Protein AF-A0A552ZIY3-F1 (afdb_monomer_lite)

Secondary structure (DSSP, 8-state):
---PPPPHHHHHHHHHHHHHHHHHH-PPPPTTSS--HHHHHHHHHHHHHTTS--HHHHHHHHHHHHHHHS---------

Foldseek 3Di:
DDPPLDDLVRLVVLLVVLLVCLAPPLDQDDPPSSQDPQLRVLSNVSSPCPPVRDPVSVVSNVVSRCPRSVPDPPPPPDD

Structure (mmCIF, N/CA/C/O backbone):
data_AF-A0A552ZIY3-F1
#
_entry.id   AF-A0A552ZIY3-F1
#
loop_
_atom_site.group_PDB
_atom_site.id
_atom_site.type_symbol
_atom_site.label_atom_id
_atom_site.label_alt_id
_atom_site.label_comp_id
_atom_site.label_asym_id
_atom_site.label_entity_id
_atom_site.label_seq_id
_atom_site.pdbx_PDB_ins_code
_atom_site.Cartn_x
_atom_site.Cartn_y
_atom_site.Cartn_z
_atom_site.occupancy
_atom_site.B_iso_or_equiv
_atom_site.auth_seq_id
_atom_site.auth_comp_id
_atom_site.auth_asym_id
_atom_site.auth_atom_id
_atom_site.pdbx_PDB_model_num
ATOM 1 N N . MET A 1 1 ? -5.735 26.318 -16.683 1.00 36.50 1 MET A N 1
ATOM 2 C CA . MET A 1 1 ? -4.937 25.720 -15.594 1.00 36.50 1 MET A CA 1
ATOM 3 C C . MET A 1 1 ? -4.326 24.456 -16.164 1.00 36.50 1 MET A C 1
ATOM 5 O O . MET A 1 1 ? -5.082 23.567 -16.520 1.00 36.50 1 MET A O 1
ATOM 9 N N . ALA A 1 2 ? -3.014 24.436 -16.405 1.00 41.72 2 ALA A N 1
ATOM 10 C CA . ALA A 1 2 ? -2.343 23.246 -16.919 1.00 41.72 2 ALA A CA 1
ATOM 11 C C . ALA A 1 2 ? -2.262 22.232 -15.775 1.00 41.72 2 ALA A C 1
ATOM 13 O O . ALA A 1 2 ? -1.534 22.450 -14.811 1.00 41.72 2 ALA A O 1
ATOM 14 N N . THR A 1 3 ? -3.060 21.172 -15.837 1.00 45.25 3 THR A N 1
ATOM 15 C CA . THR A 1 3 ? -2.842 19.982 -15.017 1.00 45.25 3 THR A CA 1
ATOM 16 C C . THR A 1 3 ? -1.607 19.298 -15.586 1.00 45.25 3 THR A C 1
ATOM 18 O O . THR A 1 3 ? -1.717 18.472 -16.492 1.00 45.25 3 THR A O 1
ATOM 21 N N . SER A 1 4 ? -0.424 19.741 -15.153 1.00 51.22 4 SER A N 1
ATOM 22 C CA . SER A 1 4 ? 0.823 19.043 -15.446 1.00 51.22 4 SER A CA 1
ATOM 23 C C . SER A 1 4 ? 0.650 17.617 -14.952 1.00 51.22 4 SER A C 1
ATOM 25 O O . SER A 1 4 ? 0.378 17.398 -13.774 1.00 51.22 4 SER A O 1
ATOM 27 N N . VAL A 1 5 ? 0.704 16.671 -15.882 1.00 59.62 5 VAL A N 1
ATOM 28 C CA . VAL A 1 5 ? 0.693 15.246 -15.566 1.00 59.62 5 VAL A CA 1
ATOM 29 C C . VAL A 1 5 ? 1.836 15.028 -14.565 1.00 59.62 5 VAL A C 1
ATOM 31 O O . VAL A 1 5 ? 2.945 15.479 -14.868 1.00 59.62 5 VAL A O 1
ATOM 34 N N . PRO A 1 6 ? 1.580 14.468 -13.367 1.00 60.97 6 PRO A N 1
ATOM 35 C CA . PRO A 1 6 ? 2.631 14.306 -12.373 1.00 60.97 6 PRO A CA 1
ATOM 36 C C . PRO A 1 6 ? 3.760 13.475 -12.976 1.00 60.97 6 PRO A C 1
ATOM 38 O O . PRO A 1 6 ? 3.505 12.518 -13.711 1.00 60.97 6 PRO A O 1
ATOM 41 N N . SER A 1 7 ? 5.001 13.876 -12.714 1.00 68.75 7 SER A N 1
ATOM 42 C CA . SER A 1 7 ? 6.163 13.145 -13.225 1.00 68.75 7 SER A CA 1
ATOM 43 C C . SER A 1 7 ? 6.215 11.751 -12.587 1.00 68.75 7 SER A C 1
ATOM 45 O O . SER A 1 7 ? 5.741 11.574 -11.464 1.00 68.75 7 SER A O 1
ATOM 47 N N . ASP A 1 8 ? 6.819 10.771 -13.262 1.00 71.75 8 ASP A N 1
ATOM 48 C CA . ASP A 1 8 ? 6.944 9.388 -12.758 1.00 71.75 8 ASP A CA 1
ATOM 49 C C . ASP A 1 8 ? 7.509 9.328 -11.321 1.00 71.75 8 ASP A C 1
ATOM 51 O O . ASP A 1 8 ? 7.015 8.591 -10.469 1.00 71.75 8 ASP A O 1
ATOM 55 N N . ASP A 1 9 ? 8.464 10.210 -11.011 1.00 76.88 9 ASP A N 1
ATOM 56 C CA . ASP A 1 9 ? 9.053 10.353 -9.676 1.00 76.88 9 ASP A CA 1
ATOM 57 C C . ASP A 1 9 ? 8.030 10.808 -8.614 1.00 76.88 9 ASP A C 1
ATOM 59 O O . ASP A 1 9 ? 7.963 10.240 -7.525 1.00 76.88 9 ASP A O 1
ATOM 63 N N . GLU A 1 10 ? 7.150 11.760 -8.945 1.00 79.56 10 GLU A N 1
ATOM 64 C CA . GLU A 1 10 ? 6.089 12.231 -8.044 1.00 79.56 10 GLU A CA 1
ATOM 65 C C . GLU A 1 10 ? 5.041 11.138 -7.791 1.00 79.56 10 GLU A C 1
ATOM 67 O O . GLU A 1 10 ? 4.585 10.957 -6.658 1.00 79.56 10 GLU A O 1
ATOM 72 N N . MET A 1 11 ? 4.692 10.363 -8.824 1.00 82.19 11 MET A N 1
ATOM 73 C CA . MET A 1 11 ? 3.792 9.212 -8.696 1.00 82.19 11 MET A CA 1
ATOM 74 C C . MET A 1 11 ? 4.411 8.121 -7.821 1.00 82.19 11 MET A C 1
ATOM 76 O O . MET A 1 11 ? 3.735 7.572 -6.949 1.00 82.19 11 MET A O 1
ATOM 80 N N . ARG A 1 12 ? 5.713 7.862 -7.979 1.00 84.06 12 ARG A N 1
ATOM 81 C CA . ARG A 1 12 ? 6.458 6.896 -7.167 1.00 84.06 12 ARG A CA 1
ATOM 82 C C . ARG A 1 12 ? 6.562 7.320 -5.706 1.00 84.06 12 ARG A C 1
ATOM 84 O O . ARG A 1 12 ? 6.471 6.477 -4.811 1.00 84.06 12 ARG A O 1
ATOM 91 N N . VAL A 1 13 ? 6.761 8.610 -5.441 1.00 86.38 13 VAL A N 1
ATOM 92 C CA . VAL A 1 13 ? 6.743 9.157 -4.077 1.00 86.38 13 VAL A CA 1
ATOM 93 C C . VAL A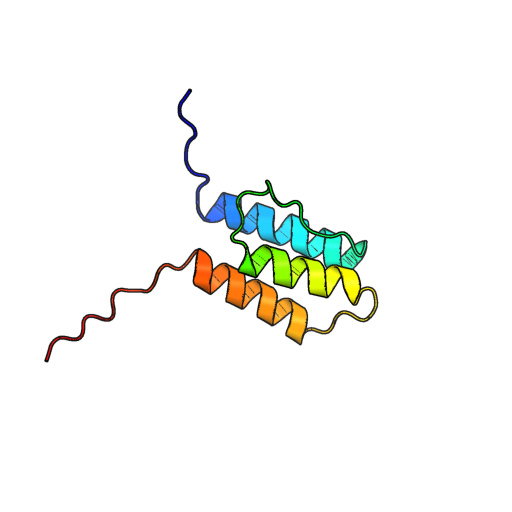 1 13 ? 5.351 8.991 -3.468 1.00 86.38 13 VAL A C 1
ATOM 95 O O . VAL A 1 13 ? 5.231 8.503 -2.345 1.00 86.38 13 VAL A O 1
ATOM 98 N N . ASN A 1 14 ? 4.292 9.314 -4.214 1.00 87.06 14 ASN A N 1
ATOM 99 C CA . ASN A 1 14 ? 2.920 9.167 -3.733 1.00 87.06 14 ASN A CA 1
ATOM 100 C C . ASN A 1 14 ? 2.556 7.700 -3.439 1.00 87.06 14 ASN A C 1
ATOM 102 O O . ASN A 1 14 ? 1.995 7.395 -2.386 1.00 87.06 14 ASN A O 1
ATOM 106 N N . PHE A 1 15 ? 2.949 6.778 -4.322 1.00 87.88 15 PHE A N 1
ATOM 107 C CA . PHE A 1 15 ? 2.823 5.337 -4.111 1.00 87.88 15 PHE A CA 1
ATOM 108 C C . PHE A 1 15 ? 3.490 4.891 -2.805 1.00 87.88 15 PHE A C 1
ATOM 110 O O . PHE A 1 15 ? 2.846 4.252 -1.974 1.00 87.88 15 PHE A O 1
ATOM 117 N N . GLN A 1 16 ? 4.748 5.281 -2.579 1.00 89.69 16 GLN A N 1
ATOM 118 C CA . GLN A 1 16 ? 5.483 4.912 -1.366 1.00 89.69 16 GLN A CA 1
ATOM 119 C C . GLN A 1 16 ? 4.824 5.449 -0.090 1.00 89.69 16 GLN A C 1
ATOM 121 O O . GLN A 1 16 ? 4.767 4.739 0.913 1.00 89.69 16 GLN A O 1
ATOM 126 N N . VAL A 1 17 ? 4.290 6.675 -0.117 1.00 90.25 17 VAL A N 1
ATOM 127 C CA . VAL A 1 17 ? 3.580 7.267 1.030 1.00 90.25 17 VAL A CA 1
ATOM 128 C C . VAL A 1 17 ? 2.297 6.498 1.350 1.00 90.25 17 VAL A C 1
ATOM 130 O O . VAL A 1 17 ? 2.002 6.235 2.519 1.00 90.25 17 VAL A O 1
ATOM 133 N N . LEU A 1 18 ? 1.524 6.121 0.330 1.00 89.50 18 LEU A N 1
ATOM 134 C CA . LEU A 1 18 ? 0.298 5.344 0.514 1.00 89.50 18 LEU A CA 1
ATOM 135 C C . LEU A 1 18 ? 0.594 3.921 0.995 1.00 89.50 18 LEU A C 1
ATOM 137 O O . LEU A 1 18 ? -0.041 3.457 1.939 1.00 89.50 18 LEU A O 1
ATOM 141 N N . LEU A 1 19 ? 1.595 3.266 0.407 1.00 89.12 19 LEU A N 1
ATOM 142 C CA . LEU A 1 19 ? 2.049 1.942 0.819 1.00 89.12 19 LEU A CA 1
ATOM 143 C C . LEU A 1 19 ? 2.528 1.944 2.276 1.00 89.12 19 LEU A C 1
ATOM 145 O O . LEU A 1 19 ? 2.155 1.070 3.053 1.00 89.12 19 LEU A O 1
ATOM 149 N N . ASN A 1 20 ? 3.309 2.950 2.675 1.00 9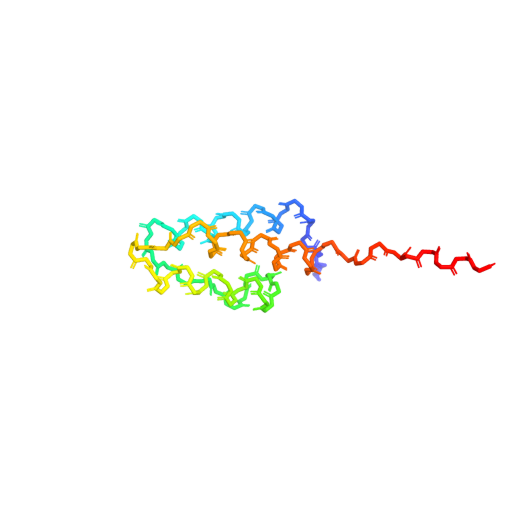0.44 20 ASN A N 1
ATOM 150 C CA . ASN A 1 20 ? 3.771 3.072 4.053 1.00 90.44 20 ASN A CA 1
ATOM 151 C C . ASN A 1 20 ? 2.598 3.243 5.031 1.00 90.44 20 ASN A C 1
ATOM 153 O O . ASN A 1 20 ? 2.571 2.579 6.064 1.00 90.44 20 ASN A O 1
ATOM 157 N N . ASN A 1 21 ? 1.593 4.055 4.688 1.00 90.00 21 ASN A N 1
ATOM 158 C CA . ASN A 1 21 ? 0.375 4.196 5.492 1.00 90.00 21 ASN A CA 1
ATOM 159 C C . ASN A 1 21 ? -0.438 2.894 5.577 1.00 90.00 21 ASN A C 1
ATOM 161 O O . ASN A 1 21 ? -0.995 2.590 6.631 1.00 90.00 21 ASN A O 1
ATOM 165 N N . ALA A 1 22 ? -0.505 2.112 4.499 1.00 89.38 22 ALA A N 1
ATOM 166 C CA . ALA A 1 22 ? -1.150 0.802 4.520 1.00 89.38 22 ALA A CA 1
ATOM 167 C C . ALA A 1 22 ? -0.413 -0.170 5.454 1.00 89.38 22 ALA A C 1
ATOM 169 O O . ALA A 1 22 ? -1.045 -0.820 6.279 1.00 89.38 22 ALA A O 1
ATOM 170 N N . LEU A 1 23 ? 0.921 -0.194 5.394 1.00 87.25 23 LEU A N 1
ATOM 171 C CA . LEU A 1 23 ? 1.763 -1.090 6.195 1.00 87.25 23 LEU A CA 1
ATOM 172 C C . LEU A 1 23 ? 1.873 -0.712 7.675 1.00 87.25 23 LEU A C 1
ATOM 174 O O . LEU A 1 23 ? 2.122 -1.578 8.501 1.00 87.25 23 LEU A O 1
ATOM 178 N N . THR A 1 24 ? 1.749 0.569 8.017 1.00 88.56 24 THR A N 1
ATOM 179 C CA . THR A 1 24 ? 1.916 1.047 9.404 1.00 88.56 24 THR A CA 1
ATOM 180 C C . THR A 1 24 ? 0.593 1.293 10.117 1.00 88.56 24 THR A C 1
ATOM 182 O O . THR A 1 24 ? 0.516 1.193 11.342 1.00 88.56 24 THR A O 1
ATOM 185 N N . HIS A 1 25 ? -0.447 1.651 9.363 1.00 86.75 25 HIS A N 1
ATOM 186 C CA . HIS A 1 25 ? -1.737 2.064 9.904 1.00 86.75 25 HIS A CA 1
ATOM 187 C C . HIS A 1 25 ? -2.918 1.249 9.361 1.00 86.75 25 HIS A C 1
ATOM 189 O O . HIS A 1 25 ? -4.049 1.518 9.766 1.00 86.75 25 HIS A O 1
ATOM 195 N N . GLY A 1 26 ? -2.704 0.296 8.445 1.00 87.56 26 GLY A N 1
ATOM 196 C CA . GLY A 1 26 ? -3.793 -0.443 7.794 1.00 87.56 26 GLY A CA 1
ATOM 197 C C . GLY A 1 26 ? -4.703 0.460 6.959 1.00 87.56 26 GLY A C 1
ATOM 198 O O . GLY A 1 26 ? -5.907 0.226 6.854 1.00 87.56 26 GLY A O 1
ATOM 199 N N . ARG A 1 27 ? -4.168 1.566 6.421 1.00 87.31 27 ARG A N 1
ATOM 200 C CA . ARG A 1 27 ? -4.972 2.583 5.736 1.00 87.31 27 ARG A CA 1
ATOM 201 C C . ARG A 1 27 ? -4.974 2.395 4.220 1.00 87.31 27 ARG A C 1
ATOM 203 O O . ARG A 1 27 ? -3.939 2.487 3.572 1.00 87.31 27 ARG A O 1
ATOM 210 N N . ALA A 1 28 ? -6.172 2.215 3.671 1.00 85.06 28 ALA A N 1
ATOM 211 C CA . ALA A 1 28 ? -6.438 2.120 2.238 1.00 85.06 28 ALA A CA 1
ATOM 212 C C . ALA A 1 28 ? -6.028 3.383 1.450 1.00 85.06 28 ALA A C 1
ATOM 214 O O . ALA A 1 28 ? -6.129 4.510 1.950 1.00 85.06 28 ALA A O 1
ATOM 215 N N . ALA A 1 29 ? -5.621 3.189 0.192 1.00 82.44 29 ALA A N 1
ATOM 216 C CA . ALA A 1 29 ? -5.297 4.268 -0.738 1.00 82.44 29 ALA A CA 1
ATOM 217 C C . ALA A 1 29 ? -6.568 4.950 -1.266 1.00 82.44 29 ALA A C 1
ATOM 219 O O . ALA A 1 29 ? -7.575 4.298 -1.561 1.00 82.44 29 ALA A O 1
ATOM 220 N N . ALA A 1 30 ? -6.527 6.278 -1.414 1.00 78.62 30 ALA A N 1
ATOM 221 C CA . ALA A 1 30 ? -7.651 7.018 -1.976 1.00 78.62 30 ALA A CA 1
ATOM 222 C C . ALA A 1 30 ? -7.714 6.854 -3.504 1.00 78.62 30 ALA A C 1
ATOM 224 O O . ALA A 1 30 ? -6.694 6.814 -4.190 1.00 78.62 30 ALA A O 1
ATOM 225 N N . ARG A 1 31 ? -8.938 6.794 -4.043 1.00 71.69 31 ARG A N 1
ATOM 226 C CA . ARG A 1 31 ? -9.185 6.625 -5.486 1.00 71.69 31 ARG A CA 1
ATOM 227 C C . ARG A 1 31 ? -8.709 7.804 -6.341 1.00 71.69 31 ARG A C 1
ATOM 229 O O . ARG A 1 31 ? -8.391 7.601 -7.503 1.00 71.69 31 ARG A O 1
ATOM 236 N N . ASP A 1 32 ? -8.612 8.998 -5.763 1.00 73.19 32 ASP A N 1
ATOM 237 C CA . ASP A 1 32 ? -8.172 10.225 -6.442 1.00 73.19 32 ASP A CA 1
ATOM 238 C C . ASP A 1 32 ? -6.652 10.475 -6.349 1.00 73.19 32 ASP A C 1
ATOM 240 O O . ASP A 1 32 ? -6.174 11.558 -6.675 1.00 73.19 32 ASP A O 1
ATOM 244 N N . CYS A 1 33 ? -5.855 9.492 -5.914 1.00 72.69 33 CYS A N 1
ATOM 245 C CA . CYS A 1 33 ? -4.404 9.657 -5.753 1.00 72.69 33 CYS A CA 1
ATOM 246 C C . CYS A 1 33 ? -3.604 9.655 -7.069 1.00 72.69 33 CYS A C 1
ATOM 248 O O . CYS A 1 33 ? -2.382 9.761 -7.028 1.00 72.69 33 CYS A O 1
ATOM 250 N N . GLY A 1 34 ? -4.253 9.524 -8.229 1.00 75.44 34 GLY A N 1
ATOM 251 C CA . GLY A 1 34 ? -3.568 9.517 -9.529 1.00 75.44 34 GLY A CA 1
ATOM 252 C C . GLY A 1 34 ? -2.721 8.268 -9.797 1.00 75.44 34 GLY A C 1
ATOM 253 O O . GLY A 1 34 ? -1.971 8.251 -10.767 1.00 75.44 34 GLY A O 1
ATOM 254 N N . LEU A 1 35 ? -2.844 7.240 -8.951 1.00 81.69 35 LEU A N 1
ATOM 255 C CA . LEU A 1 35 ? -2.315 5.901 -9.197 1.00 81.69 35 LEU A CA 1
ATOM 256 C C . LEU A 1 35 ? -3.313 5.100 -10.027 1.00 81.69 35 LEU A C 1
ATOM 258 O O . LEU A 1 35 ? -4.522 5.353 -9.979 1.00 81.69 35 LEU A O 1
ATOM 262 N N . GLY A 1 36 ? -2.812 4.114 -10.758 1.00 84.19 36 GLY A N 1
ATOM 263 C CA . GLY A 1 36 ? -3.680 3.232 -11.511 1.00 84.19 36 GLY A CA 1
ATOM 264 C C . GLY A 1 36 ? -4.513 2.298 -10.611 1.00 84.19 36 GLY A C 1
ATOM 265 O O . GLY A 1 36 ? -4.207 2.080 -9.427 1.00 84.19 36 GLY A O 1
ATOM 266 N N . PRO A 1 37 ? -5.649 1.797 -11.129 1.00 86.12 37 PRO A N 1
ATOM 267 C CA . PRO A 1 37 ? -6.584 0.979 -10.365 1.00 86.12 37 PRO A CA 1
ATOM 268 C C . PRO A 1 37 ? -5.970 -0.321 -9.832 1.00 86.12 37 PRO A C 1
ATOM 270 O O . PRO A 1 37 ? -6.400 -0.774 -8.767 1.00 86.12 37 PRO A O 1
ATOM 273 N N . ALA A 1 38 ? -4.987 -0.912 -10.523 1.00 87.38 38 ALA A N 1
ATOM 274 C CA . ALA A 1 38 ? -4.329 -2.133 -10.056 1.00 87.38 38 ALA A CA 1
ATOM 275 C C . ALA A 1 38 ? -3.458 -1.847 -8.826 1.00 87.38 38 ALA A C 1
ATOM 277 O O . ALA A 1 38 ? -3.568 -2.534 -7.807 1.00 87.38 38 ALA A O 1
ATOM 278 N N . THR A 1 39 ? -2.683 -0.762 -8.877 1.00 89.50 39 THR A N 1
ATOM 279 C CA . THR A 1 39 ? -1.861 -0.295 -7.756 1.00 89.50 39 THR A CA 1
ATOM 280 C C . THR A 1 39 ? -2.715 0.003 -6.520 1.00 89.50 39 THR A C 1
ATOM 282 O O . THR A 1 39 ? -2.394 -0.419 -5.408 1.00 89.50 39 THR A O 1
ATOM 285 N N . ILE A 1 40 ? -3.848 0.693 -6.700 1.00 89.81 40 ILE A N 1
ATOM 286 C CA . ILE A 1 40 ? -4.770 1.021 -5.600 1.00 89.81 40 ILE A CA 1
ATOM 287 C C . ILE A 1 40 ? -5.361 -0.250 -4.979 1.00 89.81 40 ILE A C 1
ATOM 289 O O . ILE A 1 40 ? -5.474 -0.342 -3.755 1.00 89.81 40 ILE A O 1
ATOM 293 N N . ALA A 1 41 ? -5.745 -1.232 -5.799 1.00 89.94 41 ALA A N 1
ATOM 294 C CA . ALA A 1 41 ? -6.283 -2.496 -5.308 1.00 89.94 41 ALA A CA 1
ATOM 295 C C . ALA A 1 41 ? -5.253 -3.264 -4.464 1.00 89.94 41 ALA A C 1
ATOM 297 O O . ALA A 1 41 ? -5.603 -3.748 -3.388 1.00 89.94 41 ALA A O 1
ATOM 298 N N . ALA A 1 42 ? -3.991 -3.303 -4.900 1.00 90.69 42 ALA A N 1
ATOM 299 C CA . ALA A 1 42 ? -2.914 -3.949 -4.156 1.00 90.69 42 ALA A CA 1
ATOM 300 C C . ALA A 1 42 ? -2.638 -3.258 -2.808 1.00 90.69 42 ALA A C 1
ATOM 302 O O . ALA A 1 42 ? -2.579 -3.926 -1.778 1.00 90.69 42 ALA A O 1
ATOM 303 N N . ILE A 1 43 ? -2.573 -1.920 -2.770 1.00 90.56 43 ILE A N 1
ATOM 304 C CA . ILE A 1 43 ? -2.406 -1.177 -1.506 1.00 90.56 43 ILE A CA 1
ATOM 305 C C . ILE A 1 43 ? -3.586 -1.429 -0.554 1.00 90.56 43 ILE A C 1
ATOM 307 O O . ILE A 1 43 ? -3.394 -1.583 0.651 1.00 90.56 43 ILE A O 1
ATOM 311 N N . ASN A 1 44 ? -4.811 -1.507 -1.078 1.00 89.94 44 ASN A N 1
ATOM 312 C CA . ASN A 1 44 ? -5.989 -1.810 -0.264 1.00 89.94 44 ASN A CA 1
ATOM 313 C C . ASN A 1 44 ? -5.975 -3.237 0.290 1.00 89.94 44 ASN A C 1
ATOM 315 O O . ASN A 1 44 ? -6.436 -3.441 1.410 1.00 89.94 44 ASN A O 1
ATOM 319 N N . ALA A 1 45 ? -5.440 -4.203 -0.460 1.00 89.06 45 ALA A N 1
ATOM 320 C CA . ALA A 1 45 ? -5.253 -5.566 0.027 1.00 89.06 45 ALA A CA 1
ATOM 321 C C . ALA A 1 45 ? -4.246 -5.605 1.187 1.00 89.06 45 ALA A C 1
ATOM 323 O O . ALA A 1 45 ? -4.558 -6.159 2.235 1.00 89.06 45 ALA A O 1
ATOM 324 N N . ILE A 1 46 ? -3.105 -4.917 1.055 1.00 89.25 46 ILE A N 1
ATOM 325 C CA . ILE A 1 46 ? -2.106 -4.767 2.131 1.00 89.25 46 ILE A CA 1
ATOM 326 C C . ILE A 1 46 ? -2.730 -4.119 3.373 1.00 89.25 46 ILE A C 1
ATOM 328 O O . ILE A 1 46 ? -2.523 -4.572 4.494 1.00 89.25 46 ILE A O 1
ATOM 332 N N . ALA A 1 47 ? -3.515 -3.057 3.180 1.00 90.56 47 ALA A N 1
ATOM 333 C CA . ALA A 1 47 ? -4.192 -2.366 4.271 1.00 90.56 47 ALA A CA 1
ATOM 334 C C . ALA A 1 47 ? -5.214 -3.260 4.992 1.00 90.56 47 ALA A C 1
ATOM 336 O O . ALA A 1 47 ? -5.390 -3.126 6.200 1.00 90.56 47 ALA A O 1
ATOM 337 N N . TYR A 1 48 ? -5.889 -4.153 4.261 1.00 87.88 48 TYR A N 1
ATOM 338 C CA . TYR A 1 48 ? -6.847 -5.102 4.825 1.00 87.88 48 TYR A CA 1
ATOM 339 C C . TYR A 1 48 ? -6.163 -6.220 5.617 1.00 87.88 48 TYR A C 1
ATOM 341 O O . TYR A 1 48 ? -6.670 -6.625 6.659 1.00 87.88 48 TYR A O 1
ATOM 349 N N . ASP A 1 49 ? -5.017 -6.690 5.129 1.00 86.75 49 ASP A N 1
ATOM 350 C CA . ASP A 1 49 ? -4.242 -7.766 5.747 1.00 86.75 49 ASP A CA 1
ATOM 351 C C . ASP A 1 49 ? -3.409 -7.283 6.951 1.00 86.75 49 ASP A C 1
ATOM 353 O O . ASP A 1 49 ? -2.924 -8.068 7.760 1.00 86.75 49 ASP A O 1
ATOM 357 N N . HIS A 1 50 ? -3.270 -5.966 7.125 1.00 84.00 50 HIS A N 1
ATOM 358 C CA . HIS A 1 50 ? -2.567 -5.367 8.254 1.00 84.00 50 HIS A CA 1
ATOM 359 C C . HIS A 1 50 ? -3.143 -5.819 9.617 1.00 84.00 50 HIS A C 1
ATOM 361 O O . HIS A 1 50 ? -4.353 -5.712 9.846 1.00 84.00 50 HIS A O 1
ATOM 367 N N . PRO A 1 51 ? -2.291 -6.205 10.592 1.00 80.00 51 PRO A N 1
ATOM 368 C CA . PRO A 1 51 ? -0.825 -6.081 10.609 1.00 80.00 51 PRO A CA 1
ATOM 369 C C . PRO A 1 51 ? -0.044 -7.283 10.049 1.00 80.00 51 PRO A C 1
ATOM 371 O O . PRO A 1 51 ? 1.179 -7.281 10.152 1.00 80.00 51 PRO A O 1
ATOM 374 N N . ASP A 1 52 ? -0.713 -8.289 9.484 1.00 84.75 52 ASP A N 1
ATOM 375 C CA . ASP A 1 52 ? -0.097 -9.543 9.014 1.00 84.75 52 ASP A CA 1
ATOM 376 C C . ASP A 1 52 ? 0.372 -9.488 7.547 1.00 84.75 52 ASP A C 1
ATOM 378 O O . ASP A 1 52 ? 0.933 -10.456 7.048 1.00 84.75 52 ASP A O 1
ATOM 382 N N . ALA A 1 53 ? 0.203 -8.333 6.889 1.00 83.69 53 ALA A N 1
ATOM 383 C CA . ALA A 1 53 ? 0.534 -8.114 5.483 1.00 83.69 53 ALA A CA 1
ATOM 384 C C . ALA A 1 53 ? 1.895 -8.702 5.075 1.00 83.69 53 ALA A C 1
ATOM 386 O O . ALA A 1 53 ? 2.960 -8.212 5.468 1.00 83.69 53 ALA A O 1
ATOM 387 N N . GLU A 1 54 ? 1.850 -9.730 4.228 1.00 86.06 54 GLU A N 1
ATOM 388 C CA . GLU A 1 54 ? 3.045 -10.439 3.782 1.00 86.06 54 GLU A CA 1
ATOM 389 C C . GLU A 1 54 ? 3.858 -9.662 2.733 1.00 86.06 54 GLU A C 1
ATOM 391 O O . GLU A 1 54 ? 3.359 -8.819 1.979 1.00 86.06 54 GLU A O 1
ATOM 396 N N . ALA A 1 55 ? 5.145 -10.008 2.629 1.00 85.12 55 ALA A N 1
ATOM 397 C CA . ALA A 1 55 ? 6.053 -9.435 1.636 1.00 85.12 55 ALA A CA 1
ATOM 398 C C 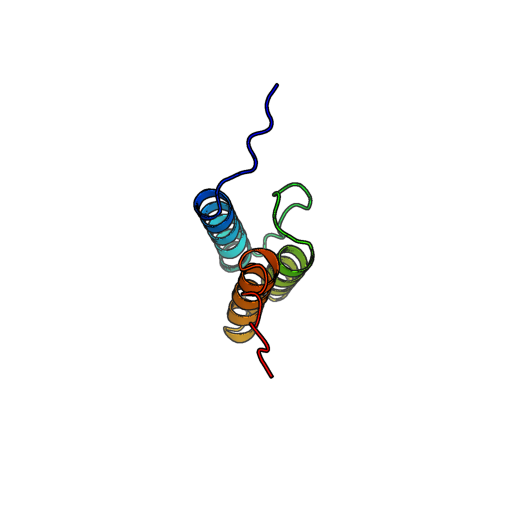. ALA A 1 55 ? 5.580 -9.657 0.185 1.00 85.12 55 ALA A C 1
ATOM 400 O O . ALA A 1 55 ? 5.888 -8.841 -0.684 1.00 85.12 55 ALA A O 1
ATOM 401 N N . ASP A 1 56 ? 4.814 -10.722 -0.068 1.00 86.62 56 ASP A N 1
ATOM 402 C CA . ASP A 1 56 ? 4.213 -11.009 -1.374 1.00 86.62 56 ASP A CA 1
ATOM 403 C C . ASP A 1 56 ? 3.197 -9.932 -1.784 1.00 86.62 56 ASP A C 1
ATOM 405 O O . ASP A 1 56 ? 3.243 -9.420 -2.903 1.00 86.62 56 ASP A O 1
ATOM 409 N N . ALA A 1 57 ? 2.366 -9.470 -0.844 1.00 85.38 57 ALA A N 1
ATOM 410 C CA . ALA A 1 57 ? 1.407 -8.398 -1.094 1.00 85.38 57 ALA A CA 1
ATOM 411 C C . ALA A 1 57 ? 2.117 -7.072 -1.422 1.00 85.38 57 ALA A C 1
ATOM 413 O O . ALA A 1 57 ? 1.694 -6.333 -2.313 1.00 85.38 57 ALA A O 1
ATOM 414 N N . ILE A 1 58 ? 3.244 -6.797 -0.753 1.00 87.75 58 ILE A N 1
ATOM 415 C CA . ILE A 1 58 ? 4.095 -5.635 -1.046 1.00 87.75 58 ILE A CA 1
ATOM 416 C C . ILE A 1 58 ? 4.690 -5.749 -2.454 1.00 87.75 58 ILE A C 1
ATOM 418 O O . ILE A 1 58 ? 4.646 -4.780 -3.213 1.00 87.75 58 ILE A O 1
ATOM 422 N N . ALA A 1 59 ? 5.217 -6.919 -2.822 1.00 89.00 59 ALA A N 1
ATOM 423 C CA . ALA A 1 59 ? 5.759 -7.163 -4.157 1.00 89.00 59 ALA A CA 1
ATOM 424 C C . ALA A 1 59 ? 4.688 -6.979 -5.244 1.00 89.00 59 ALA A C 1
ATOM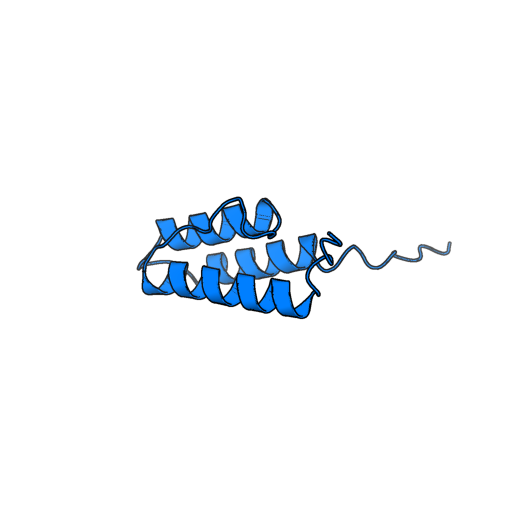 426 O O . ALA A 1 59 ? 4.948 -6.302 -6.238 1.00 89.00 59 ALA A O 1
ATOM 427 N N . ALA A 1 60 ? 3.469 -7.475 -5.015 1.00 88.81 60 ALA A N 1
ATOM 428 C CA . ALA A 1 60 ? 2.336 -7.298 -5.921 1.00 88.81 60 ALA A CA 1
ATOM 429 C C . ALA A 1 60 ? 1.958 -5.818 -6.123 1.00 88.81 60 ALA A C 1
ATOM 431 O O . ALA A 1 60 ? 1.594 -5.419 -7.227 1.00 88.81 60 ALA A O 1
ATOM 432 N N . ALA A 1 61 ? 2.085 -4.974 -5.091 1.00 90.00 61 ALA A N 1
ATOM 433 C CA . ALA A 1 61 ? 1.851 -3.536 -5.226 1.00 90.00 61 ALA A CA 1
ATOM 434 C C . ALA A 1 61 ? 2.912 -2.840 -6.096 1.00 90.00 61 ALA A C 1
ATOM 436 O O . ALA A 1 61 ? 2.568 -1.960 -6.885 1.00 90.00 61 ALA A O 1
ATOM 437 N N . TYR A 1 62 ? 4.184 -3.236 -5.978 1.00 89.25 62 TYR A N 1
ATOM 438 C CA . TYR A 1 62 ? 5.257 -2.721 -6.836 1.00 89.25 62 TYR A CA 1
ATOM 439 C C . TYR A 1 62 ? 5.146 -3.219 -8.278 1.00 89.25 62 TYR A C 1
ATOM 441 O O . TYR A 1 62 ? 5.422 -2.446 -9.192 1.00 89.25 62 TYR A O 1
ATOM 449 N N . ASP A 1 63 ? 4.739 -4.473 -8.484 1.00 89.38 63 ASP A N 1
ATOM 450 C CA . ASP A 1 63 ? 4.490 -5.032 -9.815 1.00 89.38 63 ASP A CA 1
ATOM 451 C C . ASP A 1 63 ? 3.343 -4.294 -10.515 1.00 89.38 63 ASP A C 1
ATOM 453 O O . ASP A 1 63 ? 3.517 -3.811 -11.630 1.00 89.38 63 ASP A O 1
ATOM 457 N N . ALA A 1 64 ? 2.221 -4.084 -9.817 1.00 89.44 64 ALA A N 1
ATOM 458 C CA . ALA A 1 64 ? 1.093 -3.317 -10.338 1.00 89.44 64 ALA A CA 1
A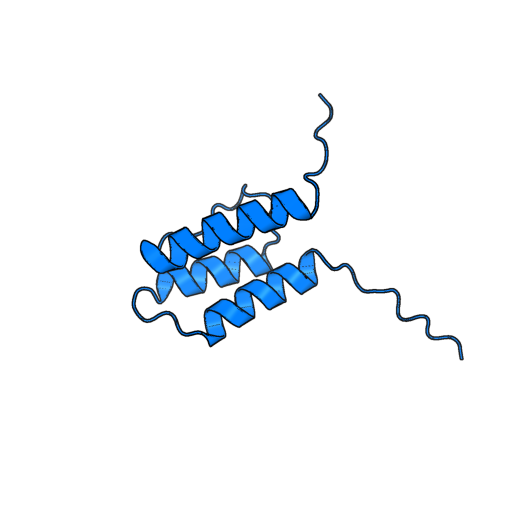TOM 459 C C . ALA A 1 64 ? 1.484 -1.870 -10.685 1.00 89.44 64 ALA A C 1
ATOM 461 O O . ALA A 1 64 ? 1.144 -1.386 -11.763 1.00 89.44 64 ALA A O 1
ATOM 462 N N . PHE A 1 65 ? 2.253 -1.202 -9.818 1.00 87.00 65 PHE A N 1
ATOM 463 C CA . PHE A 1 65 ? 2.775 0.136 -10.104 1.00 87.00 65 PHE A CA 1
ATOM 464 C C . PHE A 1 65 ? 3.712 0.124 -11.318 1.00 87.00 65 PHE A C 1
ATOM 466 O O . PHE A 1 65 ? 3.604 0.973 -12.200 1.00 87.00 65 PHE A O 1
ATOM 473 N N . GLY A 1 66 ? 4.604 -0.864 -11.400 1.00 85.38 66 GLY A N 1
ATOM 474 C CA . GLY A 1 66 ? 5.492 -1.063 -12.539 1.00 85.38 66 GLY A CA 1
ATOM 475 C C . GLY A 1 66 ? 4.722 -1.264 -13.842 1.00 85.38 66 GLY A C 1
ATOM 476 O O . GLY A 1 66 ? 5.010 -0.580 -14.811 1.00 85.38 66 GLY A O 1
ATOM 477 N N . ALA A 1 67 ? 3.706 -2.122 -13.862 1.00 84.88 67 ALA A N 1
ATOM 478 C CA . ALA A 1 67 ? 2.897 -2.386 -15.050 1.00 84.88 67 ALA A CA 1
ATOM 479 C C . ALA A 1 67 ? 2.088 -1.164 -15.520 1.00 84.88 67 ALA A C 1
ATOM 481 O O . ALA A 1 67 ? 1.856 -0.997 -16.716 1.00 84.88 67 ALA A O 1
ATOM 482 N N . GLU A 1 68 ? 1.648 -0.308 -14.593 1.00 81.25 68 GLU A N 1
ATOM 483 C CA . GLU A 1 68 ? 0.847 0.880 -14.914 1.00 81.25 68 GLU A CA 1
ATOM 484 C C . GLU A 1 68 ? 1.698 2.100 -15.313 1.00 81.25 68 GLU A C 1
ATOM 486 O O . GLU A 1 68 ? 1.217 2.950 -16.065 1.00 81.25 68 GLU A O 1
ATOM 491 N N . HIS A 1 69 ? 2.952 2.187 -14.849 1.00 72.31 69 HIS A N 1
ATOM 492 C CA . HIS A 1 69 ? 3.831 3.348 -15.066 1.00 72.31 69 HIS A CA 1
ATOM 493 C C . HIS A 1 69 ? 5.028 3.074 -15.988 1.00 72.31 69 HIS A C 1
ATOM 495 O O . HIS A 1 69 ? 5.422 3.945 -16.765 1.00 72.31 69 HIS A O 1
ATOM 501 N N . VAL A 1 70 ? 5.562 1.852 -15.997 1.00 65.06 70 VAL A N 1
ATOM 502 C CA . VAL A 1 70 ? 6.451 1.368 -17.058 1.00 65.06 70 VAL A CA 1
ATOM 503 C C . VAL A 1 70 ? 5.547 0.858 -18.167 1.00 65.06 70 VAL A C 1
ATOM 505 O O . VAL A 1 70 ? 5.300 -0.337 -18.309 1.00 65.06 70 VAL A O 1
ATOM 508 N N . GLY A 1 71 ? 5.004 1.803 -18.937 1.00 50.78 71 GLY A N 1
ATOM 509 C CA . GLY A 1 71 ? 4.371 1.481 -20.206 1.00 50.78 71 GLY A CA 1
ATOM 510 C C . GLY A 1 71 ? 5.310 0.570 -20.981 1.00 50.78 71 GLY A C 1
ATOM 511 O O . GLY A 1 71 ? 6.487 0.898 -21.131 1.00 50.78 71 GLY A O 1
ATOM 512 N N . GLU A 1 72 ? 4.778 -0.585 -21.376 1.00 45.53 72 GLU A N 1
ATOM 513 C CA . GLU A 1 72 ? 5.403 -1.597 -22.214 1.00 45.53 72 GLU A CA 1
ATOM 514 C C . GLU A 1 72 ? 6.517 -0.977 -23.061 1.00 45.53 72 GLU A C 1
ATOM 516 O O . GLU A 1 72 ? 6.250 -0.169 -23.958 1.00 45.53 72 GLU A O 1
ATOM 521 N N . GLU A 1 73 ? 7.777 -1.334 -22.784 1.00 44.84 73 GLU A N 1
ATOM 522 C CA . GLU A 1 73 ? 8.811 -1.159 -23.795 1.00 44.84 73 GLU A CA 1
ATOM 523 C C . GLU A 1 73 ? 8.225 -1.758 -25.079 1.00 44.84 73 GLU A C 1
ATOM 525 O O . GLU A 1 73 ? 7.786 -2.916 -25.045 1.00 44.84 73 GLU A O 1
ATOM 530 N N . PRO A 1 74 ? 8.133 -1.009 -26.195 1.00 45.56 74 PRO A N 1
ATOM 531 C CA . PRO A 1 74 ? 7.674 -1.589 -27.435 1.00 45.56 74 PRO A CA 1
ATOM 532 C C . PRO A 1 74 ? 8.684 -2.677 -27.758 1.00 45.56 74 PRO A C 1
ATOM 534 O O . PRO A 1 74 ? 9.803 -2.399 -28.197 1.00 45.56 74 PRO A O 1
ATOM 537 N N . THR A 1 75 ? 8.295 -3.923 -27.491 1.00 49.78 75 THR A N 1
ATOM 538 C CA . THR A 1 75 ? 9.000 -5.100 -27.958 1.00 49.78 75 THR A CA 1
ATOM 539 C C . THR A 1 75 ? 9.044 -4.948 -29.466 1.00 49.78 75 THR A C 1
ATOM 541 O O . THR A 1 75 ? 8.080 -5.200 -30.188 1.00 49.78 75 THR A O 1
ATOM 544 N N . SER A 1 76 ? 10.171 -4.423 -29.944 1.00 47.25 76 SER A N 1
ATOM 545 C CA . SER A 1 76 ? 10.501 -4.328 -31.351 1.00 47.25 76 SER A CA 1
ATOM 546 C C . SER A 1 76 ? 10.681 -5.754 -31.838 1.00 47.25 76 SER A C 1
ATOM 548 O O . SER A 1 76 ? 11.783 -6.287 -31.919 1.00 47.25 76 SER A O 1
ATOM 550 N N . ARG A 1 77 ? 9.552 -6.396 -32.126 1.00 55.25 77 ARG A N 1
ATOM 551 C CA . AR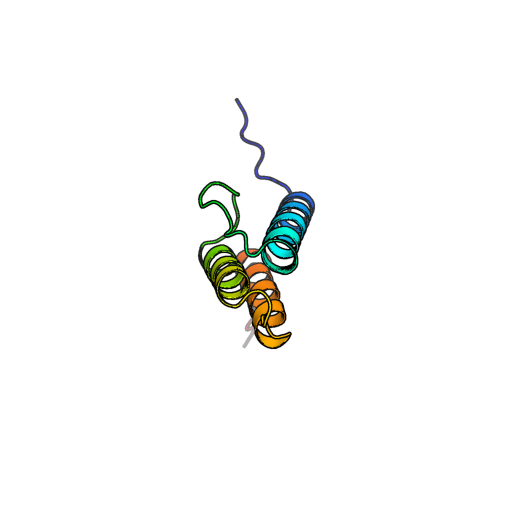G A 1 77 ? 9.443 -7.623 -32.891 1.00 55.25 77 ARG A CA 1
ATOM 552 C C . ARG A 1 77 ? 9.817 -7.273 -34.328 1.00 55.25 77 ARG A C 1
ATOM 554 O O . ARG A 1 77 ? 8.947 -7.018 -35.152 1.00 55.25 77 ARG A O 1
ATOM 561 N N . SER A 1 78 ? 11.115 -7.205 -34.609 1.00 55.03 78 SER A N 1
ATOM 562 C CA . SER A 1 78 ? 11.620 -7.224 -35.982 1.00 55.03 78 SER A CA 1
ATOM 563 C C . SER A 1 78 ? 11.885 -8.679 -36.351 1.00 55.03 78 SER A C 1
ATOM 565 O O . SER A 1 78 ? 12.747 -9.327 -35.758 1.00 55.03 78 SER A O 1
ATOM 567 N N . ALA A 1 79 ? 11.028 -9.180 -37.240 1.00 55.41 79 ALA A N 1
ATOM 568 C CA . ALA A 1 79 ? 11.110 -10.477 -37.901 1.00 55.41 79 ALA A CA 1
ATOM 569 C C . ALA A 1 79 ? 12.114 -10.452 -39.061 1.00 55.41 79 ALA A C 1
ATOM 571 O O . ALA A 1 79 ? 12.375 -9.343 -39.582 1.00 55.41 79 ALA A O 1
#

Sequence (79 aa):
MATSVPSDDEMRVNFQVLLNNALTHGRAAARDCGLGPATIAAINAIAYDHPDAEADAIAAAYDAFGAEHVGEEPTSRSA

pLDDT: mean 78.13, std 15.1, range [36.5, 90.69]

Radius of gyration: 14.36 Å; chains: 1; bounding box: 21×37×48 Å